Protein AF-A0A1H6X1D4-F1 (afdb_monomer_lite)

pLDDT: mean 74.02, std 18.11, range [48.75, 95.31]

Sequence (64 aa):
MKSLLLSLILVFAFSCSSSDDVNPSSGGCGTHSGHSLILGLKGGCYYLNGNGNKTYVSRSECNC

Foldseek 3Di:
DDDPPDPPPPPPPPPDPPPPPPPQPPPFQADDPNFTWGQDPVGWIWGQDPVRDTDTDDSVRRND

Structure (mmCIF, N/CA/C/O backbone):
data_AF-A0A1H6X1D4-F1
#
_entry.id   AF-A0A1H6X1D4-F1
#
loop_
_atom_site.group_PDB
_atom_site.id
_atom_site.type_symbol
_atom_site.label_atom_id
_atom_site.label_alt_id
_atom_site.label_comp_id
_atom_site.label_asym_id
_atom_site.label_entity_id
_atom_site.label_seq_id
_atom_site.pdbx_PDB_ins_code
_atom_site.Cartn_x
_atom_site.Cartn_y
_atom_site.Cartn_z
_atom_site.occupancy
_atom_site.B_iso_or_equiv
_atom_site.auth_seq_id
_atom_site.aut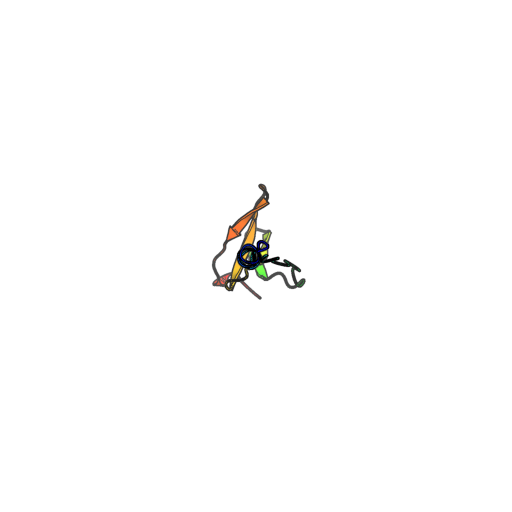h_comp_id
_atom_site.auth_asym_id
_atom_site.auth_atom_id
_atom_site.pdbx_PDB_model_num
ATOM 1 N N . MET A 1 1 ? -42.814 6.362 45.051 1.00 50.19 1 MET A N 1
ATOM 2 C CA . MET A 1 1 ? -42.918 5.769 43.700 1.00 50.19 1 MET A CA 1
ATOM 3 C C . MET A 1 1 ? -41.821 6.423 42.882 1.00 50.19 1 MET A C 1
ATOM 5 O O . MET A 1 1 ? -42.015 7.476 42.297 1.00 50.19 1 MET A O 1
ATOM 9 N N . LYS A 1 2 ? -40.597 5.938 43.098 1.00 49.25 2 LYS A N 1
ATOM 10 C CA . LYS A 1 2 ? -39.353 6.623 42.750 1.00 49.25 2 LYS A CA 1
ATOM 11 C C . LYS A 1 2 ? -38.820 5.954 41.491 1.00 49.25 2 LYS A C 1
ATOM 13 O O . LYS A 1 2 ? -38.577 4.755 41.521 1.00 49.25 2 LYS A O 1
ATOM 18 N N . SER A 1 3 ? -38.744 6.746 40.425 1.00 49.91 3 SER A N 1
ATOM 19 C CA . SER A 1 3 ? -37.936 6.584 39.212 1.00 49.91 3 SER A CA 1
ATOM 20 C C . SER A 1 3 ? -36.999 5.368 39.218 1.00 49.91 3 SER A C 1
ATOM 22 O O . SER A 1 3 ? -35.882 5.451 39.719 1.00 49.91 3 SER A O 1
ATOM 24 N N . LEU A 1 4 ? -37.451 4.246 38.652 1.00 57.16 4 LEU A N 1
ATOM 25 C CA . LEU A 1 4 ? -36.663 3.012 38.519 1.00 57.16 4 LEU A CA 1
ATOM 26 C C . LEU A 1 4 ? -36.732 2.449 37.087 1.00 57.16 4 LEU A C 1
ATOM 28 O O . LEU A 1 4 ? -36.753 1.243 36.882 1.00 57.16 4 LEU A O 1
ATOM 32 N N . LEU A 1 5 ? -36.816 3.337 36.089 1.00 56.06 5 LEU A N 1
ATOM 33 C CA . LEU A 1 5 ? -36.981 2.981 34.670 1.00 56.06 5 LEU A CA 1
ATOM 34 C C . LEU A 1 5 ? -36.020 3.732 33.726 1.00 56.06 5 LEU A C 1
ATOM 36 O O . LEU A 1 5 ? -36.282 3.837 32.535 1.00 56.06 5 LEU A O 1
ATOM 40 N N . LEU A 1 6 ? -34.896 4.252 34.232 1.00 53.44 6 LEU A N 1
ATOM 41 C CA . LEU A 1 6 ? -33.940 5.049 33.439 1.00 53.44 6 LEU A CA 1
ATOM 42 C C . LEU A 1 6 ? -32.566 4.388 33.224 1.00 53.44 6 LEU A C 1
ATOM 44 O O . LEU A 1 6 ? -31.660 5.026 32.700 1.00 53.44 6 LEU A O 1
ATOM 48 N N . SER A 1 7 ? -32.389 3.113 33.584 1.00 53.00 7 SER A N 1
ATOM 49 C CA . SER A 1 7 ? -31.058 2.475 33.598 1.00 53.00 7 SER A CA 1
ATOM 50 C C . SER A 1 7 ? -30.743 1.539 32.421 1.00 53.00 7 SER A C 1
ATOM 52 O O . SER A 1 7 ? -29.722 0.863 32.467 1.00 53.00 7 SER A O 1
ATOM 54 N N . LEU A 1 8 ? -31.548 1.493 31.351 1.00 52.22 8 LEU A N 1
ATOM 55 C CA . LEU A 1 8 ? -31.357 0.522 30.253 1.00 52.22 8 LEU A CA 1
ATOM 56 C C . LEU A 1 8 ? -30.811 1.112 28.935 1.00 52.22 8 LEU A C 1
ATOM 58 O O . LEU A 1 8 ? -30.994 0.517 27.880 1.00 52.22 8 LEU A O 1
ATOM 62 N N . ILE A 1 9 ? -30.145 2.273 28.965 1.00 57.78 9 ILE A N 1
ATOM 63 C CA . ILE A 1 9 ? -29.581 2.913 27.749 1.00 57.78 9 ILE A CA 1
ATOM 64 C C . ILE A 1 9 ? -28.038 3.011 27.790 1.00 57.78 9 ILE A C 1
ATOM 66 O O . ILE A 1 9 ? -27.414 3.478 26.845 1.00 57.78 9 ILE A O 1
ATOM 70 N N . LEU A 1 10 ? -27.368 2.500 28.830 1.00 53.34 10 LEU A N 1
ATOM 71 C CA . LEU A 1 10 ? -25.908 2.657 28.972 1.00 53.34 10 LEU A CA 1
ATOM 72 C C . LEU A 1 10 ? -25.051 1.541 28.334 1.00 53.34 10 LEU A C 1
ATOM 74 O O . LEU A 1 10 ? -23.843 1.526 28.535 1.00 53.34 10 LEU A O 1
ATOM 78 N N . VAL A 1 11 ? -25.632 0.599 27.581 1.00 55.41 11 VAL A N 1
ATOM 79 C CA . VAL A 1 11 ? -24.888 -0.584 27.079 1.00 55.41 11 VAL A CA 1
ATOM 80 C C . VAL A 1 11 ? -24.648 -0.565 25.560 1.00 55.41 11 VAL A C 1
ATOM 82 O O . VAL A 1 11 ? -24.008 -1.461 25.025 1.00 55.41 11 VAL A O 1
ATOM 85 N N . PHE A 1 12 ? -25.091 0.475 24.843 1.0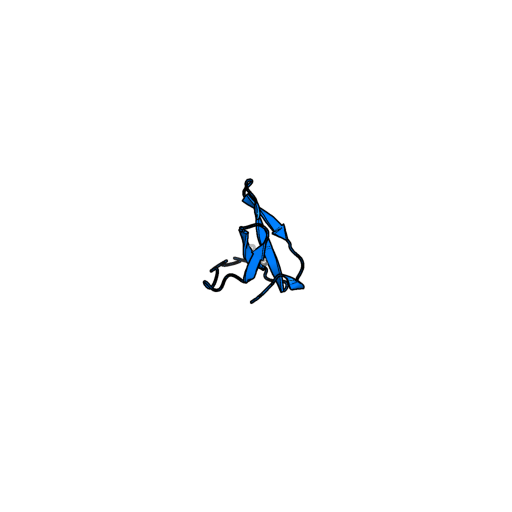0 54.38 12 PHE A N 1
ATOM 86 C CA . PHE A 1 12 ? -24.902 0.571 23.383 1.00 54.38 12 PHE A CA 1
ATOM 87 C C . PHE A 1 12 ? -23.573 1.197 22.935 1.00 54.38 12 PHE A C 1
ATOM 89 O O . PHE A 1 12 ? -23.317 1.291 21.739 1.00 54.38 12 PHE A O 1
ATOM 96 N N . ALA A 1 13 ? -22.694 1.579 23.862 1.00 56.78 13 ALA A N 1
ATOM 97 C CA . ALA A 1 13 ? -21.384 2.144 23.540 1.00 56.78 13 ALA A CA 1
ATOM 98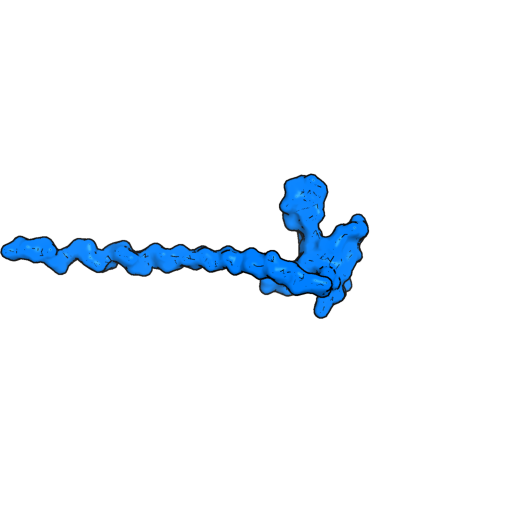 C C . ALA A 1 13 ? -20.271 1.081 23.464 1.00 56.78 13 ALA A C 1
ATOM 100 O O . ALA A 1 13 ? -19.122 1.363 23.798 1.00 56.78 13 ALA A O 1
ATOM 101 N N . PHE A 1 14 ? -20.583 -0.132 22.992 1.00 56.84 14 PHE A N 1
ATOM 102 C CA . PHE A 1 14 ? -19.563 -1.058 22.486 1.00 56.84 14 PHE A CA 1
ATOM 103 C C . PHE A 1 14 ? -19.069 -0.534 21.123 1.00 56.84 14 PHE A C 1
ATOM 105 O O . PHE A 1 14 ? -19.290 -1.126 20.069 1.00 56.84 14 PHE A O 1
ATOM 112 N N . SER A 1 15 ? -18.452 0.650 21.137 1.00 53.47 15 SER A N 1
ATOM 113 C CA . SER A 1 15 ? -17.685 1.160 20.010 1.00 53.47 15 SER A CA 1
ATOM 114 C C . SER A 1 15 ? -16.544 0.182 19.781 1.00 53.47 15 SER A C 1
ATOM 116 O O . SER A 1 15 ? -15.688 -0.007 20.644 1.00 53.47 15 SER A O 1
ATOM 118 N N . CYS A 1 16 ? -16.554 -0.475 18.627 1.00 59.22 16 CYS A N 1
ATOM 119 C CA . CYS A 1 16 ? -15.415 -1.248 18.174 1.00 59.22 16 CYS A CA 1
ATOM 120 C C . CYS A 1 16 ? -14.257 -0.270 17.933 1.00 59.22 16 CYS A C 1
ATOM 122 O O . CYS A 1 16 ? -14.238 0.433 16.924 1.00 59.22 16 CYS A O 1
ATOM 124 N N . SER A 1 17 ? -13.308 -0.197 18.863 1.00 56.53 17 SER A N 1
ATOM 125 C CA . SER A 1 17 ? -11.979 0.322 18.556 1.00 56.53 17 SER A CA 1
ATOM 126 C C . SER A 1 17 ? -11.204 -0.804 17.890 1.00 56.53 17 SER A C 1
ATOM 128 O O . SER A 1 17 ? -10.611 -1.644 18.563 1.00 56.53 17 SER A O 1
ATOM 130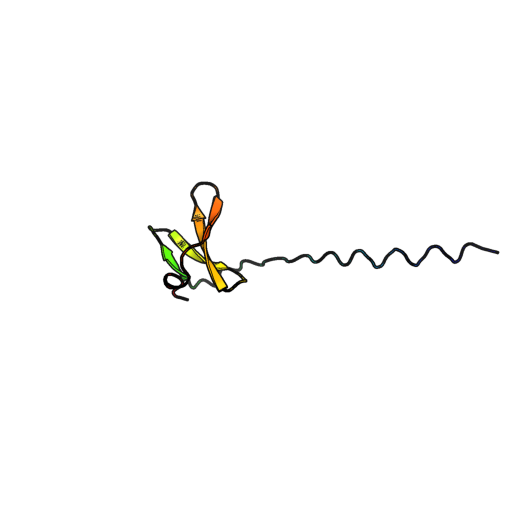 N N . SER A 1 18 ? -11.225 -0.846 16.558 1.00 50.34 18 SER A N 1
ATOM 131 C CA . SER A 1 18 ? -10.184 -1.545 15.807 1.00 50.34 18 SER A CA 1
ATOM 132 C C . SER A 1 18 ? -8.918 -0.702 15.913 1.00 50.34 18 SER A C 1
ATOM 134 O O . SER A 1 18 ? -8.641 0.150 15.072 1.00 50.34 18 SER A O 1
ATOM 136 N N . SER A 1 19 ? -8.190 -0.881 17.012 1.00 51.44 19 SER A N 1
ATOM 137 C CA . SER A 1 19 ? -6.791 -0.488 17.066 1.00 51.44 19 SER A CA 1
ATOM 138 C C . SER A 1 19 ? -6.051 -1.464 16.168 1.00 51.44 19 SER A C 1
ATOM 140 O O . SER A 1 19 ? -5.691 -2.563 16.582 1.00 51.44 19 SER A O 1
ATOM 142 N N . ASP A 1 20 ? -5.898 -1.088 14.902 1.00 50.97 20 ASP A N 1
ATOM 143 C CA . ASP A 1 20 ? -4.915 -1.707 14.033 1.00 50.97 20 ASP A CA 1
ATOM 144 C C . ASP A 1 20 ? -3.547 -1.306 14.583 1.00 50.97 20 ASP A C 1
ATOM 146 O O . ASP A 1 20 ? -2.944 -0.323 14.147 1.00 50.97 20 ASP A O 1
ATOM 150 N N . ASP A 1 21 ? -3.084 -2.045 15.590 1.00 49.25 21 ASP A N 1
ATOM 151 C CA . ASP A 1 21 ? -1.693 -2.055 16.001 1.00 49.25 21 ASP A CA 1
ATOM 152 C C . ASP A 1 21 ? -0.896 -2.567 14.796 1.00 49.25 21 ASP A C 1
ATOM 154 O O . ASP A 1 21 ? -0.589 -3.753 14.666 1.00 49.25 21 ASP A O 1
ATOM 158 N N . VAL A 1 22 ? -0.581 -1.661 13.862 1.00 55.16 22 VAL A N 1
ATOM 159 C CA . VAL A 1 22 ? 0.506 -1.827 12.901 1.00 55.16 22 VAL A CA 1
ATOM 160 C C . VAL A 1 22 ? 1.765 -1.814 13.748 1.00 55.16 22 VAL A C 1
ATOM 162 O O . VAL A 1 22 ? 2.462 -0.815 13.876 1.00 55.16 22 VAL A O 1
ATOM 165 N N . ASN A 1 23 ? 2.016 -2.939 14.398 1.00 52.00 23 ASN A N 1
ATOM 166 C CA . ASN A 1 23 ? 3.349 -3.367 14.704 1.00 52.00 23 ASN A CA 1
ATOM 167 C C . ASN A 1 23 ? 3.810 -3.966 13.375 1.00 52.00 23 ASN A C 1
ATOM 169 O O . ASN A 1 23 ? 3.381 -5.079 13.052 1.00 52.00 23 ASN A O 1
ATOM 173 N N . PRO A 1 24 ? 4.549 -3.227 12.520 1.00 54.84 24 PRO A N 1
ATOM 174 C CA . PRO A 1 24 ? 5.173 -3.854 11.380 1.00 54.84 24 PRO A CA 1
ATOM 175 C C . PRO A 1 24 ? 6.163 -4.833 11.997 1.00 54.84 24 PRO A C 1
ATOM 177 O O . PRO A 1 24 ? 7.286 -4.463 12.337 1.00 54.84 24 PRO A O 1
ATOM 180 N N . SER A 1 25 ? 5.728 -6.080 12.206 1.00 48.75 25 SER A N 1
ATOM 181 C CA . SER A 1 25 ? 6.653 -7.186 12.322 1.00 48.75 25 SER A CA 1
ATOM 182 C C . SER A 1 25 ? 7.608 -6.982 11.166 1.00 48.75 25 SER A C 1
ATOM 184 O O . SER A 1 25 ? 7.210 -6.867 10.009 1.00 48.75 25 SER A O 1
ATOM 186 N N . SER A 1 26 ? 8.854 -6.786 11.543 1.00 51.81 26 SER A N 1
ATOM 187 C CA . SER A 1 26 ? 9.983 -6.265 10.793 1.00 51.81 26 SER A CA 1
ATOM 188 C C . SER A 1 26 ? 10.415 -7.155 9.617 1.00 51.81 26 SER A C 1
ATOM 190 O O . SER A 1 26 ? 11.561 -7.098 9.186 1.00 51.81 26 SER A O 1
ATOM 192 N N . GLY A 1 27 ? 9.506 -7.966 9.073 1.00 56.53 27 GLY A N 1
ATOM 193 C CA . GLY A 1 27 ? 9.612 -8.625 7.782 1.00 56.53 27 GLY A CA 1
ATOM 194 C C . GLY A 1 27 ? 8.809 -7.836 6.756 1.00 56.53 27 GLY A C 1
ATOM 195 O O . GLY A 1 27 ? 7.603 -8.028 6.629 1.00 56.53 27 GLY A O 1
ATOM 196 N N . GLY A 1 28 ? 9.464 -6.912 6.050 1.00 69.00 28 GLY A N 1
ATOM 197 C CA . GLY A 1 28 ? 8.841 -6.217 4.925 1.00 69.00 28 GLY A CA 1
ATOM 198 C C . GLY A 1 28 ? 8.297 -7.227 3.914 1.00 69.00 28 GLY A C 1
ATOM 199 O O . GLY A 1 28 ? 8.996 -8.165 3.541 1.00 69.00 28 GLY A O 1
ATOM 200 N N . CYS A 1 29 ? 7.063 -7.024 3.458 1.00 84.50 29 CYS A N 1
ATOM 201 C CA . CYS A 1 29 ? 6.357 -7.895 2.515 1.00 84.50 29 CYS A CA 1
ATOM 202 C C . CYS A 1 29 ? 6.848 -7.739 1.068 1.00 84.50 29 CYS A C 1
ATOM 204 O O . CYS A 1 29 ? 6.051 -7.753 0.134 1.00 84.50 29 CYS A O 1
ATOM 206 N N . GLY A 1 30 ? 8.148 -7.531 0.874 1.00 87.88 30 GLY A N 1
ATOM 207 C CA . GLY A 1 30 ? 8.749 -7.162 -0.403 1.00 87.88 30 GLY A CA 1
ATOM 208 C C . GLY A 1 30 ? 8.909 -5.653 -0.602 1.00 87.88 30 GLY A C 1
ATOM 209 O O . GLY A 1 30 ? 8.798 -4.842 0.326 1.00 87.88 30 GLY A O 1
ATOM 210 N N . THR A 1 31 ? 9.227 -5.276 -1.838 1.00 90.38 31 THR A N 1
ATOM 211 C CA . THR A 1 31 ? 9.519 -3.894 -2.231 1.00 90.38 31 THR A CA 1
ATOM 212 C C . THR A 1 31 ? 8.878 -3.598 -3.579 1.00 90.38 31 THR A C 1
ATOM 214 O O . THR A 1 31 ? 9.058 -4.358 -4.525 1.00 90.38 31 THR A O 1
ATOM 217 N N . HIS A 1 32 ? 8.174 -2.473 -3.679 1.00 91.62 32 HIS A N 1
ATOM 218 C CA . HIS A 1 32 ? 7.585 -1.986 -4.923 1.00 91.62 32 HIS A CA 1
ATOM 219 C C . HIS A 1 32 ? 8.115 -0.589 -5.220 1.00 91.62 32 HIS A C 1
ATOM 221 O O . HIS A 1 32 ? 7.932 0.324 -4.417 1.00 91.62 32 HIS A O 1
ATOM 227 N N . SER A 1 33 ? 8.768 -0.402 -6.368 1.00 91.44 33 SER A N 1
ATOM 228 C CA . SER A 1 33 ? 9.271 0.914 -6.795 1.00 91.44 33 SER A CA 1
ATOM 229 C C . SER A 1 33 ? 10.144 1.618 -5.735 1.00 91.44 33 SER A C 1
ATOM 231 O O . SER A 1 33 ? 10.069 2.828 -5.556 1.00 91.44 33 SER A O 1
ATOM 233 N N . GLY A 1 34 ? 10.950 0.849 -4.991 1.00 89.94 34 GLY A N 1
ATOM 234 C CA . GLY A 1 34 ? 11.799 1.357 -3.902 1.00 89.94 34 GLY A CA 1
ATOM 235 C C . GLY A 1 34 ? 11.085 1.574 -2.561 1.00 89.94 34 GLY A C 1
ATOM 236 O O . GLY A 1 34 ? 11.725 1.983 -1.595 1.00 89.94 34 GLY A O 1
ATOM 237 N N . HIS A 1 35 ? 9.789 1.275 -2.467 1.00 91.50 35 HIS A N 1
ATOM 238 C CA . HIS A 1 35 ? 9.018 1.363 -1.232 1.00 91.50 35 HIS A CA 1
ATOM 239 C C . HIS A 1 35 ? 8.855 -0.002 -0.566 1.00 91.50 35 HIS A C 1
ATOM 241 O O . HIS A 1 35 ? 8.460 -0.972 -1.214 1.00 91.50 35 HIS A O 1
ATOM 247 N N . SER A 1 36 ? 9.097 -0.067 0.744 1.00 91.06 36 SER A N 1
ATOM 248 C CA . SER A 1 36 ? 8.814 -1.261 1.543 1.00 91.06 36 SER A CA 1
ATOM 249 C C . SER A 1 36 ? 7.314 -1.515 1.633 1.00 91.06 36 SER A C 1
ATOM 251 O O . SER A 1 36 ? 6.533 -0.608 1.934 1.00 91.06 36 SER A O 1
ATOM 253 N N . LEU A 1 37 ? 6.925 -2.764 1.396 1.00 92.19 37 LEU A N 1
ATOM 254 C CA . LEU A 1 37 ? 5.539 -3.200 1.469 1.00 92.19 37 LEU A CA 1
ATOM 255 C C . LEU A 1 37 ? 5.177 -3.669 2.880 1.00 92.19 37 LEU A C 1
ATOM 257 O O . LEU A 1 37 ? 5.964 -4.320 3.569 1.00 92.19 37 LEU A O 1
ATOM 261 N N . ILE A 1 38 ? 3.949 -3.360 3.284 1.00 90.94 38 ILE A N 1
ATOM 262 C CA . ILE A 1 38 ? 3.359 -3.673 4.585 1.00 90.94 38 ILE A CA 1
ATOM 263 C C . ILE A 1 38 ? 2.144 -4.571 4.350 1.00 90.94 38 ILE A C 1
ATOM 265 O O . ILE A 1 38 ? 1.309 -4.261 3.494 1.00 90.94 38 ILE A O 1
ATOM 269 N N . LEU A 1 39 ? 2.022 -5.661 5.115 1.00 89.75 39 LEU A N 1
ATOM 270 C CA . LEU A 1 39 ? 0.838 -6.518 5.071 1.00 89.75 39 LEU A CA 1
ATOM 271 C C . LEU A 1 39 ? -0.365 -5.783 5.664 1.00 89.75 39 LEU A C 1
ATOM 273 O O . LEU A 1 39 ? -0.361 -5.369 6.820 1.00 89.75 39 LEU A O 1
ATOM 277 N N . GLY A 1 40 ? -1.422 -5.647 4.877 1.00 87.12 40 GLY A N 1
ATOM 278 C CA . GLY A 1 40 ? -2.722 -5.201 5.346 1.00 87.12 40 GLY A CA 1
ATOM 279 C C . GLY A 1 40 ? -3.520 -6.344 5.970 1.00 87.12 40 GLY A C 1
ATOM 280 O O . GLY A 1 40 ? -3.393 -7.505 5.586 1.00 87.12 40 GLY A O 1
ATOM 281 N N . LEU A 1 41 ? -4.437 -5.994 6.870 1.00 79.62 41 LEU A N 1
ATOM 282 C CA . LEU A 1 41 ? -5.257 -6.934 7.654 1.00 79.62 41 LEU A CA 1
ATOM 283 C C . LEU A 1 41 ? -6.085 -7.901 6.799 1.00 79.62 41 LEU A C 1
ATOM 285 O O . LEU A 1 41 ? -6.399 -9.008 7.219 1.00 79.62 41 LEU A O 1
ATOM 289 N N . LYS A 1 42 ? -6.444 -7.485 5.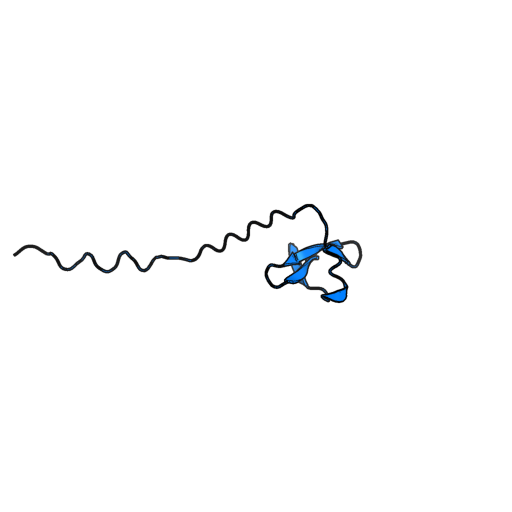580 1.00 82.88 42 LYS A N 1
ATOM 290 C CA . LYS A 1 42 ? -7.222 -8.293 4.628 1.00 82.88 42 LYS A CA 1
ATOM 291 C C . LYS A 1 42 ? -6.340 -9.151 3.706 1.00 82.88 42 LYS A C 1
ATOM 293 O O . LYS A 1 42 ? -6.841 -9.716 2.737 1.00 82.88 42 LYS A O 1
ATOM 298 N N . GLY A 1 43 ? -5.036 -9.232 3.980 1.00 82.56 43 GLY A N 1
ATOM 299 C CA . GLY A 1 43 ? -4.075 -10.060 3.249 1.00 82.56 43 GLY A CA 1
ATOM 300 C C . GLY A 1 43 ? -3.554 -9.470 1.934 1.00 82.56 43 GLY A C 1
ATOM 301 O O . GLY A 1 43 ? -2.969 -10.205 1.145 1.00 82.56 43 GLY A O 1
ATOM 302 N N . GLY A 1 44 ? -3.783 -8.180 1.669 1.00 89.25 44 GLY A N 1
ATOM 303 C CA . GLY A 1 44 ? -3.136 -7.442 0.574 1.00 89.25 44 GLY A CA 1
ATOM 304 C C . GLY A 1 44 ? -2.024 -6.544 1.109 1.00 89.25 44 GLY A C 1
ATOM 305 O O . GLY A 1 44 ? -2.076 -6.170 2.276 1.00 89.25 44 GLY A O 1
ATOM 306 N N . CYS A 1 45 ? -1.049 -6.173 0.279 1.00 92.81 45 CYS A N 1
ATOM 307 C CA . CYS A 1 45 ? 0.057 -5.311 0.698 1.00 92.81 45 CYS A CA 1
ATOM 308 C C . CYS A 1 45 ? -0.114 -3.888 0.208 1.00 92.81 45 CYS A C 1
ATOM 310 O O . CYS A 1 45 ? -0.737 -3.634 -0.824 1.00 92.81 45 CYS A O 1
ATOM 312 N N . TYR A 1 46 ? 0.466 -2.963 0.956 1.00 93.56 46 TYR A N 1
ATOM 313 C CA . TYR A 1 46 ? 0.491 -1.557 0.604 1.00 93.56 46 TYR A CA 1
ATOM 314 C C . TYR A 1 46 ? 1.820 -0.919 0.998 1.00 93.56 46 TYR A C 1
ATOM 316 O O . TYR A 1 46 ? 2.525 -1.422 1.868 1.00 93.56 46 TYR A O 1
ATOM 324 N N . TYR A 1 47 ? 2.135 0.219 0.391 1.00 94.38 47 TYR A N 1
ATOM 325 C CA . TYR A 1 47 ? 3.158 1.142 0.881 1.00 94.38 47 TYR A CA 1
ATOM 326 C C . TYR A 1 47 ? 2.533 2.504 1.190 1.00 94.38 47 TYR A C 1
ATOM 328 O O . TYR A 1 47 ? 1.395 2.781 0.802 1.00 94.38 47 TYR A O 1
ATOM 336 N N . LEU A 1 48 ? 3.265 3.357 1.903 1.00 93.81 48 LEU A N 1
ATOM 337 C CA . LEU A 1 48 ? 2.884 4.755 2.098 1.00 93.81 48 LEU A CA 1
ATOM 338 C C . LEU A 1 48 ? 3.549 5.609 1.017 1.00 93.81 48 LEU A C 1
ATOM 340 O O . LEU A 1 48 ? 4.773 5.600 0.886 1.00 93.81 48 LEU A O 1
ATOM 344 N N . ASN A 1 49 ? 2.750 6.328 0.231 1.00 94.00 49 ASN A N 1
ATOM 345 C CA . ASN A 1 49 ? 3.276 7.251 -0.773 1.00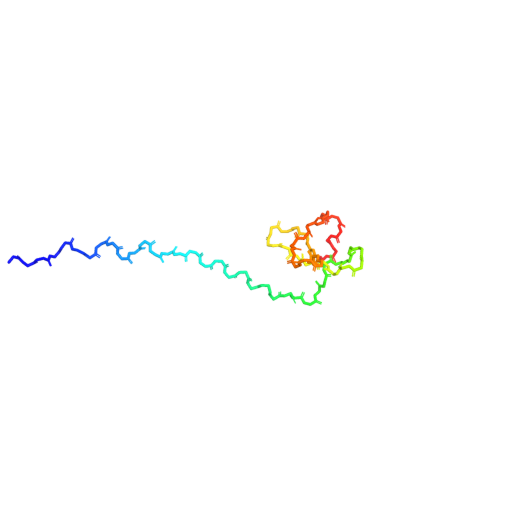 94.00 49 ASN A CA 1
ATOM 346 C C . ASN A 1 49 ? 3.817 8.543 -0.127 1.00 94.00 49 ASN A C 1
ATOM 348 O O . ASN A 1 49 ? 3.704 8.746 1.081 1.00 94.00 49 ASN A O 1
ATOM 352 N N . GLY A 1 50 ? 4.381 9.448 -0.932 1.00 92.06 50 GLY A N 1
ATOM 353 C CA . GLY A 1 50 ? 4.954 10.710 -0.438 1.00 92.06 50 GLY A CA 1
ATOM 354 C C . GLY A 1 50 ? 3.962 11.645 0.270 1.00 92.06 50 GLY A C 1
ATOM 355 O O . GLY A 1 50 ? 4.381 12.550 0.982 1.00 92.06 50 GLY A O 1
ATOM 356 N N . ASN A 1 51 ? 2.654 11.419 0.115 1.00 94.69 51 ASN A N 1
ATOM 357 C CA . ASN A 1 51 ? 1.599 12.146 0.822 1.00 94.69 51 ASN A CA 1
ATOM 358 C C . ASN A 1 51 ? 1.125 11.427 2.099 1.00 94.69 51 ASN A C 1
ATOM 360 O O . ASN A 1 51 ? 0.172 11.881 2.724 1.00 94.69 51 ASN A O 1
ATOM 364 N N . GLY A 1 52 ? 1.740 10.300 2.471 1.00 91.69 52 GLY A N 1
ATOM 365 C CA . GLY A 1 52 ? 1.353 9.494 3.632 1.00 91.69 52 GLY A CA 1
ATOM 366 C C . GLY A 1 52 ? 0.126 8.605 3.409 1.00 91.69 52 GLY A C 1
ATOM 367 O O . GLY A 1 52 ? -0.369 7.997 4.356 1.00 91.69 52 GLY A O 1
ATOM 368 N N . ASN A 1 53 ? -0.372 8.496 2.175 1.00 94.25 53 ASN A N 1
ATOM 369 C CA . ASN A 1 53 ? -1.541 7.674 1.864 1.00 94.25 53 ASN A CA 1
ATOM 370 C C . ASN A 1 53 ? -1.139 6.225 1.565 1.00 94.25 53 ASN A C 1
ATOM 372 O O . ASN A 1 53 ? -0.089 5.976 0.969 1.00 94.25 53 ASN A O 1
ATOM 376 N N . LYS A 1 54 ? -2.006 5.270 1.930 1.00 93.75 54 LYS A N 1
ATOM 377 C CA . LYS A 1 54 ? -1.830 3.849 1.597 1.00 93.75 54 LYS A CA 1
ATOM 378 C C . LYS A 1 54 ? -2.067 3.630 0.102 1.00 93.75 54 LYS A C 1
ATOM 380 O O . LYS A 1 54 ? -3.177 3.843 -0.381 1.00 93.75 54 LYS A O 1
ATOM 385 N N . THR A 1 55 ? -1.057 3.131 -0.595 1.00 95.31 55 THR A N 1
ATOM 386 C CA . THR A 1 55 ? -1.169 2.642 -1.971 1.00 95.31 55 THR A CA 1
ATOM 387 C C . THR A 1 55 ? -1.053 1.127 -1.960 1.00 95.31 55 THR A C 1
ATOM 389 O O . THR A 1 55 ? -0.006 0.590 -1.603 1.00 95.31 55 THR A O 1
ATOM 392 N N . TYR A 1 56 ? -2.130 0.437 -2.330 1.00 93.44 56 TYR A N 1
ATOM 393 C CA . TYR A 1 56 ? -2.149 -1.022 -2.412 1.00 93.44 56 TYR A CA 1
ATOM 394 C C . TYR A 1 56 ? -1.474 -1.513 -3.692 1.00 93.44 56 TYR A C 1
ATOM 396 O O . TYR A 1 56 ? -1.605 -0.889 -4.744 1.00 93.44 56 TYR A O 1
ATOM 404 N N . VAL A 1 57 ? -0.791 -2.650 -3.591 1.00 92.62 57 VAL A N 1
ATOM 405 C CA . VAL A 1 57 ? -0.130 -3.330 -4.712 1.00 92.62 57 VAL A CA 1
ATOM 406 C C . VAL A 1 57 ? -0.742 -4.707 -4.951 1.00 92.62 57 VAL A C 1
ATOM 408 O O . VAL A 1 57 ? -1.573 -5.187 -4.170 1.00 92.62 57 VAL A O 1
ATOM 411 N N . SER A 1 58 ? -0.340 -5.353 -6.044 1.00 90.00 58 SER A N 1
ATOM 412 C CA . SER A 1 58 ? -0.805 -6.700 -6.363 1.00 90.00 58 SER A CA 1
ATOM 413 C C . SER A 1 58 ? -0.360 -7.690 -5.290 1.00 90.00 58 SER A C 1
ATOM 415 O O . SER A 1 58 ? 0.762 -7.633 -4.793 1.00 90.00 58 SER A O 1
ATOM 417 N N . ARG A 1 59 ? -1.215 -8.663 -4.958 1.00 86.62 59 ARG A N 1
ATOM 418 C CA . ARG A 1 59 ? -0.890 -9.686 -3.950 1.00 86.62 59 ARG A CA 1
ATOM 419 C C . ARG A 1 59 ? 0.308 -10.556 -4.344 1.00 86.62 59 ARG A C 1
ATOM 421 O O . ARG A 1 59 ? 0.959 -11.102 -3.472 1.00 86.62 59 ARG A O 1
ATOM 428 N N . SER A 1 60 ? 0.618 -10.655 -5.636 1.00 87.38 60 SER A N 1
ATOM 429 C CA . SER A 1 60 ? 1.829 -11.314 -6.141 1.00 87.38 60 SER A CA 1
ATOM 430 C C . SER A 1 60 ? 3.126 -10.608 -5.738 1.00 87.38 60 SER A C 1
ATOM 432 O O . SER A 1 60 ? 4.186 -11.213 -5.800 1.00 87.38 60 SER A O 1
ATOM 434 N N . GLU A 1 61 ? 3.051 -9.332 -5.363 1.00 87.00 61 GLU A N 1
ATOM 435 C CA . GLU A 1 61 ? 4.195 -8.545 -4.896 1.00 87.00 61 GLU A CA 1
ATOM 436 C C . GLU A 1 61 ? 4.347 -8.606 -3.372 1.00 87.00 61 GLU A C 1
ATOM 438 O O . GLU A 1 61 ? 5.386 -8.217 -2.845 1.00 87.00 61 GLU A O 1
ATOM 443 N N . CYS A 1 62 ? 3.331 -9.125 -2.669 1.00 87.62 62 CYS A N 1
ATOM 444 C CA . CYS A 1 62 ? 3.430 -9.488 -1.263 1.00 87.62 62 CYS A CA 1
ATOM 445 C C . CYS A 1 62 ? 4.345 -10.700 -1.117 1.00 87.62 62 CYS A C 1
ATOM 447 O O . CYS A 1 62 ? 3.898 -11.832 -1.278 1.00 87.62 62 CYS A O 1
ATOM 449 N N . ASN A 1 63 ? 5.609 -10.465 -0.789 1.00 79.19 63 ASN A N 1
ATOM 450 C CA . ASN A 1 63 ? 6.567 -11.527 -0.507 1.00 79.19 63 ASN A CA 1
ATOM 451 C C . ASN A 1 63 ? 6.847 -11.610 0.998 1.00 79.19 63 ASN A C 1
ATOM 453 O O . ASN A 1 63 ? 7.980 -11.441 1.449 1.00 79.19 63 ASN A O 1
ATOM 457 N N . CYS A 1 64 ? 5.763 -11.807 1.742 1.00 75.38 64 CYS A N 1
ATOM 458 C CA . CYS A 1 64 ? 5.738 -12.255 3.125 1.00 75.38 64 CYS A CA 1
ATOM 459 C C . CYS A 1 64 ? 5.112 -13.664 3.167 1.00 75.38 64 CYS A C 1
ATOM 461 O O . CYS A 1 64 ? 5.339 -14.347 4.179 1.00 75.38 64 CYS A O 1
#

Radius of gyration: 21.06 Å; chains: 1; bounding box: 55×24×50 Å

Organism: NCBI:txid408657

Secondary structure (DSSP, 8-state):
-------SSTT--------------S----EETTEEPEE-TTS-EEEE-TTS-EEE--GGG---